Protein AF-A0A7Y0L8G5-F1 (afdb_monomer_lite)

Organism: NCBI:txid2729629

Structure (mmCIF, N/CA/C/O backbone):
data_AF-A0A7Y0L8G5-F1
#
_entry.id   AF-A0A7Y0L8G5-F1
#
loop_
_atom_site.group_PDB
_atom_site.id
_atom_site.type_symbol
_atom_site.label_atom_id
_atom_site.label_alt_id
_atom_site.label_comp_id
_atom_site.label_asym_id
_atom_site.label_entity_id
_atom_site.label_seq_id
_atom_site.pdbx_PDB_ins_code
_atom_site.Cartn_x
_atom_site.Cartn_y
_atom_site.Cartn_z
_atom_site.occupancy
_atom_site.B_iso_or_equiv
_atom_site.auth_seq_id
_atom_site.auth_comp_id
_atom_site.auth_asym_id
_atom_site.auth_atom_id
_atom_site.pdbx_PDB_model_num
ATOM 1 N N . MET A 1 1 ? 18.470 21.430 13.318 1.00 37.78 1 MET A N 1
ATOM 2 C CA . MET A 1 1 ? 17.196 20.797 13.707 1.00 37.78 1 MET A CA 1
ATOM 3 C C . MET A 1 1 ? 17.465 19.306 13.768 1.00 37.78 1 MET A C 1
ATOM 5 O O . MET A 1 1 ? 18.097 18.838 12.826 1.00 37.78 1 MET A O 1
ATOM 9 N N . PRO A 1 2 ? 17.149 18.591 14.861 1.00 44.00 2 PRO A N 1
ATOM 10 C CA . PRO A 1 2 ? 17.244 17.139 14.839 1.00 44.00 2 PRO A CA 1
ATOM 11 C C . PRO A 1 2 ? 16.113 16.637 13.938 1.00 44.00 2 PRO A C 1
ATOM 13 O O . PRO A 1 2 ? 14.952 16.949 14.184 1.00 44.00 2 PRO A O 1
ATOM 16 N N . TYR A 1 3 ? 16.457 15.962 12.847 1.00 37.81 3 TYR A N 1
ATOM 17 C CA . TYR A 1 3 ? 15.479 15.189 12.093 1.00 37.81 3 TYR A CA 1
ATOM 18 C C . TYR A 1 3 ? 15.276 13.890 12.870 1.00 37.81 3 TYR A C 1
ATOM 20 O O . TYR A 1 3 ? 16.255 13.227 13.209 1.00 37.81 3 TYR A O 1
ATOM 28 N N . GLU A 1 4 ? 14.035 13.582 13.223 1.00 38.06 4 GLU A N 1
ATOM 29 C CA . GLU A 1 4 ? 13.677 12.289 13.797 1.00 38.06 4 GLU A CA 1
ATOM 30 C C . GLU A 1 4 ? 13.181 11.417 12.640 1.00 38.06 4 GLU A C 1
ATOM 32 O O . GLU A 1 4 ? 12.221 11.764 11.949 1.00 38.06 4 GLU A O 1
ATOM 37 N N . GLU A 1 5 ? 13.914 10.345 12.348 1.00 42.78 5 GLU A N 1
ATOM 38 C CA . GLU A 1 5 ? 13.569 9.396 11.292 1.00 42.78 5 GLU A CA 1
ATOM 39 C C . GLU A 1 5 ? 12.527 8.421 11.845 1.00 42.78 5 GLU A C 1
ATOM 41 O O . GLU A 1 5 ? 12.840 7.526 12.630 1.00 42.78 5 GLU A O 1
ATOM 46 N N . PHE A 1 6 ? 11.266 8.608 11.459 1.00 49.44 6 PHE A N 1
ATOM 47 C CA . PHE A 1 6 ? 10.209 7.650 11.757 1.00 49.44 6 PHE A CA 1
ATOM 48 C C . PHE A 1 6 ? 10.131 6.628 10.629 1.00 49.44 6 PHE A C 1
ATOM 50 O O . PHE A 1 6 ? 9.867 6.978 9.477 1.00 49.44 6 PHE A O 1
ATOM 57 N N . TRP A 1 7 ? 10.328 5.352 10.961 1.00 57.94 7 TRP A N 1
ATOM 58 C CA . TRP A 1 7 ? 10.023 4.277 10.028 1.00 57.94 7 TRP A CA 1
ATOM 59 C C . TRP A 1 7 ? 8.515 4.270 9.754 1.00 57.94 7 TRP A C 1
ATOM 61 O O . TRP A 1 7 ? 7.706 4.198 10.682 1.00 57.94 7 TRP A O 1
ATOM 71 N N . THR A 1 8 ? 8.139 4.360 8.479 1.00 56.12 8 THR A N 1
ATOM 72 C CA . THR A 1 8 ? 6.750 4.227 8.036 1.00 56.12 8 THR A CA 1
ATOM 73 C C . THR A 1 8 ? 6.619 2.957 7.200 1.00 56.12 8 THR A C 1
ATOM 75 O O . THR A 1 8 ? 7.473 2.700 6.351 1.00 56.12 8 THR A O 1
ATOM 78 N N . PRO A 1 9 ? 5.581 2.137 7.438 1.00 62.72 9 PRO A N 1
ATOM 79 C CA . PRO A 1 9 ? 5.367 0.935 6.653 1.00 62.72 9 PRO A CA 1
ATOM 80 C C . PRO A 1 9 ? 5.105 1.297 5.185 1.00 62.72 9 PRO A C 1
ATOM 82 O O . PRO A 1 9 ? 4.410 2.283 4.909 1.00 62.72 9 PRO A O 1
ATOM 85 N N . PRO A 1 10 ? 5.619 0.499 4.237 1.00 69.69 10 PRO A N 1
ATOM 86 C CA . PRO A 1 10 ? 5.473 0.784 2.824 1.00 69.69 10 PRO A CA 1
ATOM 87 C C . PRO A 1 10 ? 3.999 0.679 2.381 1.00 69.69 10 PRO A C 1
ATOM 89 O O . PRO A 1 10 ? 3.240 -0.139 2.917 1.00 69.69 10 PRO A O 1
ATOM 92 N N . PRO A 1 11 ? 3.554 1.482 1.395 1.00 73.19 11 PRO A N 1
ATOM 93 C CA . PRO A 1 11 ? 2.192 1.400 0.874 1.00 73.19 11 PRO A CA 1
ATOM 94 C C . PRO A 1 11 ? 1.898 0.031 0.251 1.00 73.19 11 PRO A C 1
ATOM 96 O O . PRO A 1 11 ? 2.719 -0.513 -0.481 1.00 73.19 11 PRO A O 1
ATOM 99 N N . VAL A 1 12 ? 0.703 -0.519 0.480 1.00 80.06 12 VAL A N 1
ATOM 100 C CA . VAL A 1 12 ? 0.275 -1.775 -0.161 1.00 80.06 12 VAL A CA 1
ATOM 101 C C . VAL A 1 12 ? -0.027 -1.530 -1.642 1.00 80.06 12 VAL A C 1
ATOM 103 O O . VAL A 1 12 ? -0.905 -0.736 -1.970 1.00 80.06 12 VAL A O 1
ATOM 106 N N . ALA A 1 13 ? 0.663 -2.253 -2.524 1.00 83.12 13 ALA A N 1
ATOM 107 C CA . ALA A 1 13 ? 0.441 -2.250 -3.969 1.00 83.12 13 ALA A CA 1
ATOM 108 C C . ALA A 1 13 ? -0.664 -3.233 -4.385 1.00 83.12 13 ALA A C 1
ATOM 110 O O . ALA A 1 13 ? -1.547 -2.924 -5.187 1.00 83.12 13 ALA A O 1
ATOM 111 N N . LEU A 1 14 ? -0.617 -4.452 -3.841 1.00 85.06 14 LEU A N 1
ATOM 112 C CA . LEU A 1 14 ? -1.529 -5.535 -4.196 1.00 85.06 14 LEU A CA 1
ATOM 113 C C . LEU A 1 14 ? -1.677 -6.512 -3.032 1.00 85.06 14 LEU A C 1
ATOM 115 O O . LEU A 1 14 ? -0.731 -6.785 -2.304 1.00 85.06 14 LEU A O 1
ATOM 119 N N . VAL A 1 15 ? -2.855 -7.118 -2.917 1.00 80.81 15 VAL A N 1
ATOM 120 C CA . VAL A 1 15 ? -3.046 -8.345 -2.140 1.00 80.81 15 VAL A CA 1
ATOM 121 C C . VAL A 1 15 ? -3.670 -9.390 -3.046 1.00 80.81 15 VAL A C 1
ATOM 123 O O . VAL A 1 15 ? -4.698 -9.132 -3.678 1.00 80.81 15 VAL A O 1
ATOM 126 N N . HIS A 1 16 ? -3.066 -10.572 -3.106 1.00 82.56 16 HIS A N 1
ATOM 127 C CA . HIS A 1 16 ? -3.546 -11.671 -3.932 1.00 82.56 16 HIS A CA 1
ATOM 128 C C . HIS A 1 16 ? -3.226 -13.014 -3.270 1.00 82.56 16 HIS A C 1
ATOM 130 O O . HIS A 1 16 ? -2.107 -13.234 -2.828 1.00 82.56 16 HIS A O 1
ATOM 136 N N . HIS A 1 17 ? -4.229 -13.886 -3.122 1.00 81.81 17 HIS A N 1
ATOM 137 C CA . HIS A 1 17 ? -4.101 -15.183 -2.431 1.00 81.81 17 HIS A CA 1
ATOM 138 C C . HIS A 1 17 ? -3.413 -15.131 -1.048 1.00 81.81 17 HIS A C 1
ATOM 140 O O . HIS A 1 17 ? -2.765 -16.081 -0.625 1.00 81.81 17 HIS A O 1
ATOM 146 N N . GLY A 1 18 ? -3.583 -14.023 -0.317 1.00 73.56 18 GLY A N 1
ATOM 147 C CA . GLY A 1 18 ? -2.977 -13.826 1.006 1.00 73.56 18 GLY A CA 1
ATOM 148 C C . GLY A 1 18 ? -1.521 -13.347 0.978 1.00 73.56 18 GLY A C 1
ATOM 149 O O . GLY A 1 18 ? -0.971 -13.069 2.038 1.00 73.56 18 GLY A O 1
ATOM 150 N N . VAL A 1 19 ? -0.922 -13.201 -0.205 1.00 83.00 19 VAL A N 1
ATOM 151 C CA . VAL A 1 19 ? 0.364 -12.529 -0.407 1.00 83.00 19 VAL A CA 1
ATOM 152 C C . VAL A 1 19 ? 0.107 -11.032 -0.538 1.00 83.00 19 VAL A C 1
ATOM 154 O O . VAL A 1 19 ? -0.761 -10.619 -1.313 1.00 83.00 19 VAL A O 1
ATOM 157 N N . ILE A 1 20 ? 0.831 -10.228 0.241 1.00 84.50 20 ILE A N 1
ATOM 158 C CA . ILE A 1 20 ? 0.788 -8.767 0.168 1.00 84.50 20 ILE A CA 1
ATOM 159 C C . ILE A 1 20 ? 2.054 -8.291 -0.529 1.00 84.50 20 ILE A C 1
ATOM 161 O O . ILE A 1 20 ? 3.152 -8.692 -0.163 1.00 84.50 20 ILE A O 1
ATOM 165 N N . VAL A 1 21 ? 1.869 -7.447 -1.536 1.00 86.12 21 VAL A N 1
ATOM 166 C CA . VAL A 1 21 ? 2.934 -6.750 -2.246 1.00 86.12 21 VAL A CA 1
ATOM 167 C C . VAL A 1 21 ? 2.896 -5.293 -1.821 1.00 86.12 21 VAL A C 1
ATOM 169 O O . VAL A 1 21 ? 1.830 -4.671 -1.825 1.00 86.12 21 VAL A O 1
ATOM 172 N N . TYR A 1 22 ? 4.056 -4.745 -1.498 1.00 85.88 22 TYR A N 1
ATOM 173 C CA . TYR A 1 22 ? 4.248 -3.364 -1.091 1.00 85.88 22 TYR A CA 1
ATOM 174 C C . TYR A 1 22 ? 5.016 -2.581 -2.151 1.00 85.88 22 TYR A C 1
ATOM 176 O O . TYR A 1 22 ? 5.869 -3.142 -2.838 1.00 85.88 22 TYR A O 1
ATOM 184 N N . HIS A 1 23 ? 4.726 -1.287 -2.258 1.00 83.94 23 HIS A N 1
ATOM 185 C CA . HIS A 1 23 ? 5.559 -0.333 -2.976 1.00 83.94 23 HIS A CA 1
ATOM 186 C C . HIS A 1 23 ? 6.757 0.045 -2.115 1.00 83.94 23 HIS A C 1
ATOM 188 O O . HIS A 1 23 ? 6.594 0.475 -0.977 1.00 83.94 23 HIS A O 1
ATOM 194 N N . THR A 1 24 ? 7.946 -0.039 -2.689 1.00 80.94 24 THR A N 1
ATOM 195 C CA . THR A 1 24 ? 9.163 0.520 -2.106 1.00 80.94 24 THR A CA 1
ATOM 196 C C . THR A 1 24 ? 9.740 1.555 -3.070 1.00 80.94 24 THR A C 1
ATOM 198 O O . THR A 1 24 ? 9.602 1.446 -4.294 1.00 80.94 24 THR A O 1
ATOM 201 N N . TYR A 1 25 ? 10.321 2.605 -2.503 1.00 67.44 25 TYR A N 1
ATOM 202 C CA . TYR A 1 25 ? 10.916 3.714 -3.236 1.00 67.44 25 TYR A CA 1
ATOM 203 C C . TYR A 1 25 ? 12.417 3.684 -2.996 1.00 67.44 25 TYR A C 1
ATOM 205 O O . TYR A 1 25 ? 12.834 3.454 -1.867 1.00 67.44 25 TYR A O 1
ATOM 213 N N . ARG A 1 26 ? 13.209 3.960 -4.038 1.00 63.75 26 ARG A N 1
ATOM 214 C CA . ARG A 1 26 ? 14.599 4.391 -3.861 1.00 63.75 26 ARG A CA 1
ATOM 215 C C . ARG A 1 26 ? 14.637 5.919 -3.815 1.00 63.75 26 ARG A C 1
ATOM 217 O O . ARG A 1 26 ? 14.340 6.580 -4.810 1.00 63.75 26 ARG A O 1
ATOM 224 N N . HIS A 1 27 ? 14.993 6.471 -2.663 1.00 54.94 27 HIS A N 1
ATOM 225 C CA . HIS A 1 27 ? 15.052 7.883 -2.296 1.00 54.94 27 HIS A CA 1
ATOM 226 C C . HIS A 1 27 ? 15.982 8.708 -3.199 1.00 54.94 27 HIS A C 1
ATOM 228 O O . HIS A 1 27 ? 15.866 9.934 -3.246 1.00 54.94 27 HIS A O 1
ATOM 234 N N . ASP A 1 28 ? 16.844 8.058 -3.978 1.00 54.03 28 ASP A N 1
ATOM 235 C CA . ASP A 1 28 ? 17.896 8.723 -4.746 1.00 54.03 28 ASP A CA 1
ATOM 236 C C . ASP A 1 28 ? 17.442 9.324 -6.090 1.00 54.03 28 ASP A C 1
ATOM 238 O O . ASP A 1 28 ? 18.227 10.013 -6.745 1.00 54.03 28 ASP A O 1
ATOM 242 N N . ILE A 1 29 ? 16.195 9.105 -6.539 1.00 51.31 29 ILE A N 1
ATOM 243 C CA . ILE A 1 29 ? 15.737 9.566 -7.866 1.00 51.31 29 ILE A CA 1
ATOM 244 C C . ILE A 1 29 ? 14.402 10.314 -7.766 1.00 51.31 29 ILE A C 1
ATOM 246 O O . ILE A 1 29 ? 13.337 9.834 -8.153 1.00 51.31 29 ILE A O 1
ATOM 250 N N . ALA A 1 30 ? 14.476 11.554 -7.277 1.00 47.41 30 ALA A N 1
ATOM 251 C CA . ALA A 1 30 ? 13.338 12.468 -7.151 1.00 47.41 30 ALA A CA 1
ATOM 252 C C . ALA A 1 30 ? 12.721 12.915 -8.497 1.00 47.41 30 ALA A C 1
ATOM 254 O O . ALA A 1 30 ? 11.642 13.505 -8.512 1.00 47.41 30 ALA A O 1
ATOM 255 N N . THR A 1 31 ? 13.394 12.684 -9.630 1.00 51.03 31 THR A N 1
ATOM 256 C CA . THR A 1 31 ? 12.981 13.229 -10.938 1.00 51.03 31 THR A CA 1
ATOM 257 C C . THR A 1 31 ? 12.282 12.242 -11.863 1.00 51.03 31 THR A C 1
ATOM 259 O O . THR A 1 31 ? 11.803 12.671 -12.909 1.00 51.03 31 THR A O 1
ATOM 262 N N . ASP A 1 32 ? 12.197 10.956 -11.515 1.00 53.81 32 ASP A N 1
ATOM 263 C CA . ASP A 1 32 ? 11.602 9.961 -12.410 1.00 53.81 32 ASP A CA 1
ATOM 264 C C . ASP A 1 32 ? 10.737 8.953 -11.665 1.00 53.81 32 ASP A C 1
ATOM 266 O O . ASP A 1 32 ? 11.092 7.798 -11.480 1.00 53.81 32 ASP A O 1
ATOM 270 N N . ILE A 1 33 ? 9.572 9.432 -11.237 1.00 51.66 33 ILE A N 1
ATOM 271 C CA . ILE A 1 33 ? 8.581 8.663 -10.489 1.00 51.66 33 ILE A CA 1
ATOM 272 C C . ILE A 1 33 ? 8.343 7.283 -11.132 1.00 51.66 33 ILE A C 1
ATOM 274 O O . ILE A 1 33 ? 8.395 6.287 -10.427 1.00 51.66 33 ILE A O 1
ATOM 278 N N . ILE A 1 34 ? 8.204 7.200 -12.463 1.00 53.50 34 ILE A N 1
ATOM 279 C CA . ILE A 1 34 ? 7.945 5.939 -13.185 1.00 53.50 34 ILE A CA 1
ATOM 280 C C . ILE A 1 34 ? 9.144 4.984 -13.134 1.00 53.50 34 ILE A C 1
ATOM 282 O O . ILE A 1 34 ? 8.952 3.769 -13.081 1.00 53.50 34 ILE A O 1
ATOM 286 N N . ASN A 1 35 ? 10.374 5.505 -13.127 1.00 58.41 35 ASN A N 1
ATOM 287 C CA . ASN A 1 35 ? 11.574 4.679 -13.035 1.00 58.41 35 ASN A CA 1
ATOM 288 C C . ASN A 1 35 ? 11.997 4.334 -11.598 1.00 58.41 35 ASN A C 1
ATOM 290 O O . ASN A 1 35 ? 12.928 3.538 -11.441 1.00 58.41 35 ASN A O 1
ATOM 294 N N . SER A 1 36 ? 11.305 4.876 -10.589 1.00 65.69 36 SER A N 1
ATOM 295 C CA . SER A 1 36 ? 11.667 4.776 -9.169 1.00 65.69 36 SER A CA 1
ATOM 296 C C . SER A 1 36 ? 10.859 3.750 -8.359 1.00 65.69 36 SER A C 1
ATOM 298 O O . SER A 1 36 ? 10.995 3.717 -7.134 1.00 65.69 36 SER A O 1
ATOM 300 N N . TYR A 1 37 ? 10.007 2.938 -8.995 1.00 72.62 37 TYR A N 1
ATOM 301 C CA . TYR A 1 37 ? 9.153 1.977 -8.292 1.00 72.62 37 TYR A CA 1
ATOM 302 C C . TYR A 1 37 ? 9.755 0.573 -8.258 1.00 72.62 37 TYR A C 1
ATOM 304 O O . TYR A 1 37 ? 9.957 -0.048 -9.300 1.00 72.62 37 TYR A O 1
ATOM 312 N N . TRP A 1 38 ? 9.941 0.050 -7.049 1.00 88.06 38 TRP A N 1
ATOM 313 C CA . TRP A 1 38 ? 10.193 -1.366 -6.798 1.00 88.06 38 TRP A CA 1
ATOM 314 C C . TRP A 1 38 ? 9.063 -1.946 -5.955 1.00 88.06 38 TRP A C 1
ATOM 316 O O . TRP A 1 38 ? 8.251 -1.231 -5.356 1.00 88.06 38 TRP A O 1
ATOM 326 N N . TYR A 1 39 ? 9.020 -3.268 -5.915 1.00 89.75 39 TYR A N 1
ATOM 327 C CA . TYR A 1 39 ? 8.047 -4.020 -5.149 1.00 89.75 39 TYR A CA 1
ATOM 328 C C . TYR A 1 39 ? 8.746 -4.930 -4.158 1.00 89.75 39 TYR A C 1
ATOM 330 O O . TYR A 1 39 ? 9.873 -5.364 -4.374 1.00 89.75 39 TYR A O 1
ATOM 338 N N . THR A 1 40 ? 8.072 -5.234 -3.061 1.00 90.00 40 THR A N 1
ATOM 339 C CA . THR A 1 40 ? 8.569 -6.190 -2.073 1.00 90.00 40 THR A CA 1
ATOM 340 C C . THR A 1 40 ? 7.412 -6.957 -1.452 1.00 90.00 40 THR A C 1
ATOM 342 O O . THR A 1 40 ? 6.279 -6.474 -1.420 1.00 90.00 40 THR A O 1
ATOM 345 N N . LEU A 1 41 ? 7.690 -8.171 -0.981 1.00 89.06 41 LEU A N 1
ATOM 346 C CA . LEU A 1 41 ? 6.750 -8.971 -0.191 1.00 89.06 41 LEU A CA 1
ATOM 347 C C . LEU A 1 41 ? 6.955 -8.784 1.319 1.00 89.06 41 LEU A C 1
ATOM 349 O O . LEU A 1 41 ? 6.191 -9.331 2.112 1.00 89.06 41 LEU A O 1
ATOM 353 N N . ASP A 1 42 ? 7.983 -8.032 1.715 1.00 86.19 42 ASP A N 1
ATOM 354 C CA . ASP A 1 42 ? 8.333 -7.794 3.108 1.00 86.19 42 ASP A CA 1
ATOM 355 C C . ASP A 1 42 ? 7.770 -6.444 3.593 1.00 86.19 42 ASP A C 1
ATOM 357 O O . ASP A 1 42 ? 8.164 -5.394 3.073 1.00 86.19 42 ASP A O 1
ATOM 361 N N . PRO A 1 43 ? 6.876 -6.432 4.603 1.00 80.06 43 PRO A N 1
ATOM 362 C CA . PRO A 1 43 ? 6.350 -5.201 5.184 1.00 80.06 43 PRO A CA 1
ATOM 363 C C . PRO A 1 43 ? 7.418 -4.344 5.872 1.00 80.06 43 PRO A C 1
ATOM 365 O O . PRO A 1 43 ? 7.133 -3.187 6.168 1.00 80.06 43 PRO A O 1
ATOM 368 N N . HIS A 1 44 ? 8.603 -4.890 6.150 1.00 78.06 44 HIS A N 1
ATOM 369 C CA . HIS A 1 44 ? 9.709 -4.218 6.831 1.00 78.06 44 HIS A CA 1
ATOM 370 C C . HIS A 1 44 ? 10.893 -3.893 5.919 1.00 78.06 44 HIS A C 1
ATOM 372 O O . HIS A 1 44 ? 11.894 -3.363 6.406 1.00 78.06 44 HIS A O 1
ATOM 378 N N . SER A 1 45 ? 10.774 -4.149 4.610 1.00 74.94 45 SER A N 1
ATOM 379 C CA . SER A 1 45 ? 11.853 -3.886 3.659 1.00 74.94 45 SER A CA 1
ATOM 380 C C . SER A 1 45 ? 12.294 -2.424 3.727 1.00 74.94 45 SER A C 1
ATOM 382 O O . SER A 1 45 ? 11.490 -1.499 3.584 1.00 74.94 45 SER A O 1
ATOM 384 N N . THR A 1 46 ? 13.595 -2.228 3.918 1.00 67.00 46 THR A N 1
ATOM 385 C CA . THR A 1 46 ? 14.283 -0.956 3.690 1.00 67.00 46 THR A CA 1
ATOM 386 C C . THR A 1 46 ? 15.141 -1.067 2.425 1.00 67.00 46 THR A C 1
ATOM 388 O O . THR A 1 46 ? 15.403 -2.172 1.948 1.00 67.00 46 THR A O 1
ATOM 391 N N . GLU A 1 47 ? 15.561 0.066 1.854 1.00 61.81 47 GLU A N 1
ATOM 392 C CA . GLU A 1 47 ? 16.214 0.189 0.530 1.00 61.81 47 GLU A CA 1
ATOM 393 C C . GLU A 1 47 ? 17.380 -0.777 0.244 1.00 61.81 47 GLU A C 1
ATOM 395 O O . GLU A 1 47 ? 17.638 -1.097 -0.919 1.00 61.81 47 GLU A O 1
ATOM 400 N N . ASP A 1 48 ? 18.039 -1.290 1.283 1.00 60.41 48 ASP A N 1
ATOM 401 C CA . ASP A 1 48 ? 19.281 -2.061 1.181 1.00 60.41 48 ASP A CA 1
ATOM 402 C C . ASP A 1 48 ? 19.130 -3.576 1.411 1.00 60.41 48 ASP A C 1
ATOM 404 O O . ASP A 1 48 ? 20.127 -4.300 1.400 1.00 60.41 48 ASP A O 1
ATOM 408 N N . GLN A 1 49 ? 17.916 -4.101 1.622 1.00 63.09 49 GLN A N 1
ATOM 409 C CA . GLN A 1 49 ? 17.749 -5.486 2.103 1.00 63.09 49 GLN A CA 1
ATOM 410 C C . GLN A 1 49 ? 17.611 -6.569 1.019 1.00 63.09 49 GLN A C 1
ATOM 412 O O . GLN A 1 49 ? 17.415 -7.738 1.343 1.00 63.09 49 GLN A O 1
ATOM 417 N N . GLY A 1 50 ? 17.748 -6.229 -0.267 1.00 69.00 50 GLY A N 1
ATOM 418 C CA . GLY A 1 50 ? 17.834 -7.213 -1.361 1.00 69.00 50 GLY A CA 1
ATOM 419 C C . GLY A 1 50 ? 16.565 -8.038 -1.632 1.00 69.00 50 GLY A C 1
ATOM 420 O O . GLY A 1 50 ? 16.562 -8.867 -2.532 1.00 69.00 50 GLY A O 1
ATOM 421 N N . ASN A 1 51 ? 15.477 -7.794 -0.902 1.00 80.38 51 ASN A N 1
ATOM 422 C CA . ASN A 1 51 ? 14.170 -8.442 -1.050 1.00 80.38 51 ASN A CA 1
ATOM 423 C C . ASN A 1 51 ? 13.180 -7.591 -1.866 1.00 80.38 51 ASN A C 1
ATOM 425 O O . ASN A 1 51 ? 11.960 -7.665 -1.686 1.00 80.38 51 ASN A O 1
ATOM 429 N N . GLN A 1 52 ? 13.725 -6.742 -2.733 1.00 88.56 52 GLN A N 1
ATOM 430 C CA . GLN A 1 52 ? 12.987 -5.853 -3.613 1.00 88.56 52 GLN A CA 1
ATOM 431 C C . GLN A 1 52 ? 13.170 -6.329 -5.049 1.00 88.56 52 GLN A C 1
ATOM 433 O O . GLN A 1 52 ? 14.286 -6.649 -5.454 1.00 88.56 52 GLN A O 1
ATOM 438 N N . PHE A 1 53 ? 12.092 -6.346 -5.819 1.00 90.19 53 PHE A N 1
ATOM 439 C CA . PHE A 1 53 ? 12.105 -6.732 -7.222 1.00 90.19 53 PHE A CA 1
ATOM 440 C C . PHE A 1 53 ? 11.543 -5.620 -8.094 1.00 90.19 53 PHE A C 1
ATOM 442 O O . PHE A 1 53 ? 10.655 -4.860 -7.695 1.00 90.19 53 PHE A O 1
ATOM 449 N N . ASP A 1 54 ? 12.080 -5.528 -9.302 1.00 90.69 54 ASP A N 1
ATOM 450 C CA . ASP A 1 54 ? 11.601 -4.609 -10.316 1.00 90.69 54 ASP A CA 1
ATOM 451 C C . ASP A 1 54 ? 10.587 -5.326 -11.204 1.00 90.69 54 ASP A C 1
ATOM 453 O O . ASP A 1 54 ? 10.902 -6.333 -11.832 1.00 90.69 54 ASP A O 1
ATOM 457 N N . ILE A 1 55 ? 9.363 -4.806 -11.297 1.00 89.94 55 ILE A N 1
ATOM 458 C CA . ILE A 1 55 ? 8.335 -5.427 -12.141 1.00 89.94 55 ILE A CA 1
ATOM 459 C C . ILE A 1 55 ? 8.731 -5.455 -13.627 1.00 89.94 55 ILE A C 1
ATOM 461 O O . ILE A 1 55 ? 8.206 -6.261 -14.392 1.00 89.94 55 ILE A O 1
ATOM 465 N N . ARG A 1 56 ? 9.658 -4.579 -14.035 1.00 89.62 56 ARG A N 1
ATOM 466 C CA . ARG A 1 56 ? 10.177 -4.463 -15.403 1.00 89.62 56 ARG A CA 1
ATOM 467 C C . ARG A 1 56 ? 11.095 -5.611 -15.802 1.00 89.62 56 ARG A C 1
ATOM 469 O O . ARG A 1 56 ? 11.271 -5.824 -16.998 1.00 89.62 56 ARG A O 1
ATOM 476 N N . ASP A 1 57 ? 11.616 -6.359 -14.834 1.00 91.38 57 ASP A N 1
ATOM 477 C CA . ASP A 1 57 ? 12.458 -7.529 -15.089 1.00 91.38 57 ASP A CA 1
ATOM 478 C C . ASP A 1 57 ? 11.637 -8.772 -15.471 1.00 91.38 57 ASP A C 1
ATOM 480 O O . ASP A 1 57 ? 12.200 -9.790 -15.877 1.00 91.38 57 ASP A O 1
ATOM 484 N N . PHE A 1 58 ? 10.304 -8.693 -15.382 1.00 90.81 58 PHE A N 1
ATOM 485 C CA . PHE A 1 58 ? 9.406 -9.809 -15.654 1.00 90.81 58 PHE A CA 1
ATOM 486 C C . PHE A 1 58 ? 8.619 -9.590 -16.946 1.00 90.81 58 PHE A C 1
ATOM 488 O O . PHE A 1 58 ? 7.798 -8.676 -17.058 1.00 90.81 58 PHE A O 1
ATOM 495 N N . ASP A 1 59 ? 8.843 -10.476 -17.915 1.00 90.94 59 ASP A N 1
ATOM 496 C CA . ASP A 1 59 ? 8.063 -10.538 -19.149 1.00 90.94 59 ASP A CA 1
ATOM 497 C C . ASP A 1 59 ? 6.858 -11.466 -18.945 1.00 90.94 59 ASP A C 1
ATOM 499 O O . ASP A 1 59 ? 7.010 -12.666 -18.708 1.00 90.94 59 ASP A O 1
ATOM 503 N N . VAL A 1 60 ? 5.653 -10.897 -18.988 1.00 92.06 60 VAL A N 1
ATOM 504 C CA . VAL A 1 60 ? 4.396 -11.636 -18.833 1.00 92.06 60 VAL A CA 1
ATOM 505 C C . VAL A 1 60 ? 3.557 -11.445 -20.086 1.00 92.06 60 VAL A C 1
ATOM 507 O O . VAL A 1 60 ? 3.169 -10.324 -20.424 1.00 92.06 60 VAL A O 1
ATOM 510 N N . ASP A 1 61 ? 3.230 -12.560 -20.741 1.00 93.06 61 ASP A N 1
ATOM 511 C CA . ASP A 1 61 ? 2.519 -12.583 -22.018 1.00 93.06 61 ASP A CA 1
ATOM 512 C C . ASP A 1 61 ? 1.278 -11.676 -22.032 1.00 93.06 61 ASP A C 1
ATOM 514 O O . ASP A 1 61 ? 0.321 -11.847 -21.270 1.00 93.06 61 ASP A O 1
ATOM 518 N N . GLY A 1 62 ? 1.278 -10.724 -22.967 1.00 92.44 62 GLY A N 1
ATOM 519 C CA . GLY A 1 62 ? 0.149 -9.825 -23.212 1.00 92.44 62 GLY A CA 1
ATOM 520 C C . GLY A 1 62 ? 0.033 -8.639 -22.251 1.00 92.44 62 GLY A C 1
ATOM 521 O O . GLY A 1 62 ? -0.951 -7.904 -22.347 1.00 92.44 62 GLY A O 1
ATOM 522 N N . LEU A 1 63 ? 1.011 -8.423 -21.368 1.00 94.38 63 LEU A N 1
ATOM 523 C CA . LEU A 1 63 ? 1.068 -7.288 -20.444 1.00 94.38 63 LEU A CA 1
ATOM 524 C C . LEU A 1 63 ? 2.325 -6.451 -20.701 1.00 94.38 63 LEU A C 1
ATOM 526 O O . LEU A 1 63 ? 3.349 -6.971 -21.129 1.00 94.38 63 LEU A O 1
ATOM 530 N N . ASN A 1 64 ? 2.253 -5.139 -20.466 1.00 92.31 64 ASN A N 1
ATOM 531 C CA . ASN A 1 64 ? 3.408 -4.258 -20.612 1.00 92.31 64 ASN A CA 1
ATOM 532 C C . ASN A 1 64 ? 3.868 -3.757 -19.233 1.00 92.31 64 ASN A C 1
ATOM 534 O O . ASN A 1 64 ? 3.187 -2.910 -18.651 1.00 92.31 64 ASN A O 1
ATOM 538 N N . PRO A 1 65 ? 5.039 -4.181 -18.722 1.00 89.69 65 PRO A N 1
ATOM 539 C CA . PRO A 1 65 ? 5.514 -3.754 -17.406 1.00 89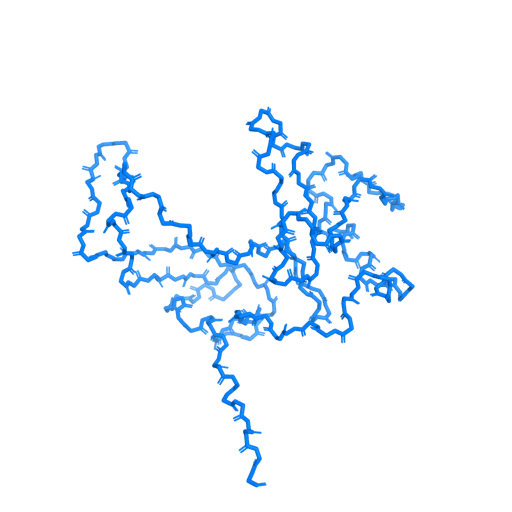.69 65 PRO A CA 1
ATOM 540 C C . PRO A 1 65 ? 5.873 -2.262 -17.330 1.00 89.69 65 PRO A C 1
ATOM 542 O O . PRO A 1 65 ? 5.999 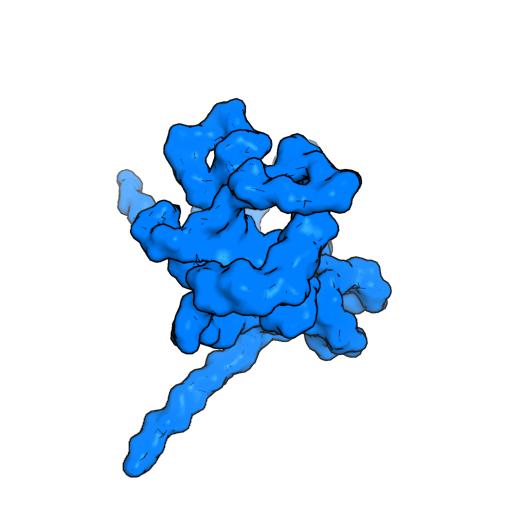-1.715 -16.239 1.00 89.69 65 PRO A O 1
ATOM 545 N N . LEU A 1 66 ? 5.984 -1.560 -18.463 1.00 88.50 66 LEU A N 1
ATOM 546 C CA . LEU A 1 66 ? 6.157 -0.102 -18.496 1.00 88.50 66 LEU A CA 1
ATOM 547 C C . LEU A 1 66 ? 4.832 0.660 -18.321 1.00 88.50 66 LEU A C 1
ATOM 549 O O . LEU A 1 66 ? 4.836 1.885 -18.213 1.00 88.50 66 LEU A O 1
ATOM 553 N N . ARG A 1 67 ? 3.685 -0.033 -18.323 1.00 87.56 67 ARG A N 1
ATOM 554 C CA . ARG A 1 67 ? 2.361 0.556 -18.096 1.00 87.56 67 ARG A CA 1
ATOM 555 C C . ARG A 1 67 ? 1.892 0.230 -16.685 1.00 87.56 67 ARG A C 1
ATOM 557 O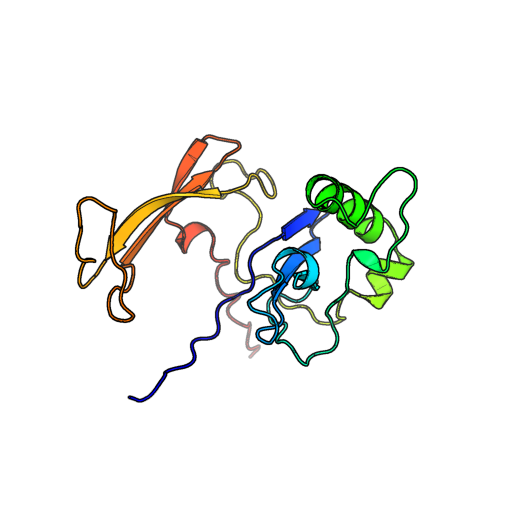 O . ARG A 1 67 ? 1.514 -0.900 -16.406 1.00 87.56 67 ARG A O 1
ATOM 564 N N . GLU A 1 68 ? 1.806 1.246 -15.832 1.00 83.56 68 GLU A N 1
ATOM 565 C CA . GLU A 1 68 ? 1.352 1.112 -14.436 1.00 83.56 68 GLU A CA 1
ATOM 566 C C . GLU A 1 68 ? -0.005 0.394 -14.306 1.00 83.56 68 GLU A C 1
ATOM 568 O O . GLU A 1 68 ? -0.201 -0.449 -13.436 1.00 83.56 68 GLU A O 1
ATOM 573 N N . ALA A 1 69 ? -0.927 0.648 -15.241 1.00 86.00 69 ALA A N 1
ATOM 574 C CA . ALA A 1 69 ? -2.232 -0.013 -15.275 1.00 86.00 69 ALA A CA 1
ATOM 575 C C . ALA A 1 69 ? -2.155 -1.552 -15.401 1.00 86.00 69 ALA A C 1
ATOM 577 O O . ALA A 1 69 ? -3.090 -2.238 -14.984 1.00 86.00 69 ALA A O 1
ATOM 578 N N . ASP A 1 70 ? -1.061 -2.089 -15.950 1.00 90.12 70 ASP A N 1
ATOM 579 C CA . ASP A 1 70 ? -0.852 -3.527 -16.134 1.00 90.12 70 ASP A CA 1
ATOM 580 C C . ASP A 1 70 ? -0.161 -4.168 -14.911 1.00 90.12 70 ASP A C 1
ATOM 582 O O . ASP A 1 70 ? -0.228 -5.388 -14.738 1.00 90.12 70 ASP A O 1
ATOM 586 N N . HIS A 1 71 ? 0.443 -3.372 -14.013 1.00 90.38 71 HIS A N 1
ATOM 587 C CA . HIS A 1 71 ? 1.209 -3.868 -12.858 1.00 90.38 71 HIS A CA 1
ATOM 588 C C . HIS A 1 71 ? 0.407 -4.814 -11.957 1.00 90.38 71 HIS A C 1
ATOM 590 O O . HIS A 1 71 ? 0.910 -5.897 -11.654 1.00 90.38 71 HIS A O 1
ATOM 596 N N . PRO A 1 72 ? -0.858 -4.523 -11.582 1.00 89.75 72 PRO A N 1
ATOM 597 C CA . PRO A 1 72 ? -1.629 -5.452 -10.762 1.00 89.75 72 PRO A CA 1
ATOM 598 C C . PRO A 1 72 ? -1.862 -6.805 -11.440 1.00 89.75 72 PRO A C 1
ATOM 600 O O . PRO A 1 72 ? -2.003 -7.809 -10.752 1.00 89.75 72 PRO A O 1
ATOM 603 N N . ALA A 1 73 ? -1.946 -6.857 -12.773 1.00 89.62 73 ALA A N 1
ATOM 604 C CA . ALA A 1 73 ? -2.116 -8.114 -13.497 1.00 89.62 73 ALA A CA 1
ATOM 605 C C . ALA A 1 73 ? -0.804 -8.909 -13.555 1.00 89.62 73 ALA A C 1
ATOM 607 O O . ALA A 1 73 ? -0.832 -10.115 -13.319 1.00 89.62 73 ALA A O 1
ATOM 608 N N . ILE A 1 74 ? 0.325 -8.234 -13.784 1.00 93.88 74 ILE A N 1
ATOM 609 C CA . ILE A 1 74 ? 1.662 -8.844 -13.771 1.00 93.88 74 ILE A CA 1
ATOM 610 C C . ILE A 1 74 ? 1.957 -9.430 -12.387 1.00 93.88 74 ILE A C 1
ATOM 612 O O . ILE A 1 74 ? 2.241 -10.618 -12.275 1.00 93.88 74 ILE A O 1
ATOM 616 N N . LEU A 1 75 ? 1.781 -8.645 -11.320 1.00 92.62 75 LEU A N 1
ATOM 617 C CA . LEU A 1 75 ? 2.002 -9.096 -9.942 1.00 92.62 75 LEU A CA 1
ATOM 618 C C . LEU A 1 75 ? 1.138 -10.309 -9.571 1.00 92.62 75 LEU A C 1
ATOM 620 O O . LEU A 1 75 ? 1.611 -11.214 -8.892 1.00 92.62 75 LEU A O 1
ATOM 624 N N . ARG A 1 76 ? -0.121 -10.369 -10.032 1.00 92.25 76 ARG A N 1
ATOM 625 C CA . ARG A 1 76 ? -0.960 -11.563 -9.832 1.00 92.25 76 ARG 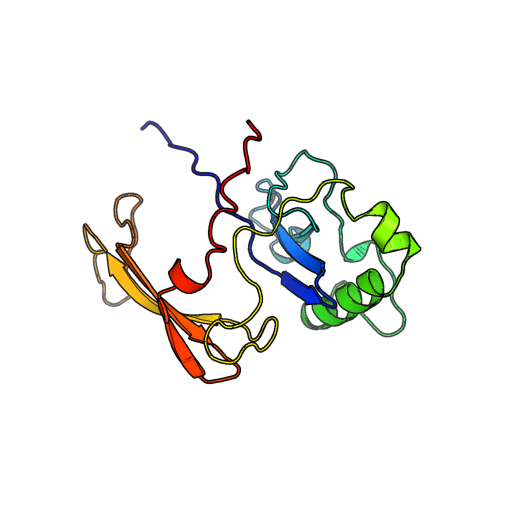A CA 1
ATOM 626 C C . ARG A 1 76 ? -0.349 -12.794 -10.495 1.00 92.25 76 ARG A C 1
ATOM 628 O O . ARG A 1 76 ? -0.316 -13.840 -9.864 1.00 92.25 76 ARG A O 1
ATOM 635 N N . ARG A 1 77 ? 0.164 -12.666 -11.725 1.00 94.06 77 ARG A N 1
ATOM 636 C CA . ARG A 1 77 ? 0.821 -13.777 -12.432 1.00 94.06 77 ARG A CA 1
ATOM 637 C C . ARG A 1 77 ? 2.096 -14.241 -11.749 1.00 94.06 77 ARG A C 1
ATOM 639 O O . ARG A 1 77 ? 2.291 -15.442 -11.641 1.00 94.06 77 ARG A O 1
ATOM 646 N N . LEU A 1 78 ? 2.897 -13.313 -11.235 1.00 94.19 78 LEU A N 1
ATOM 647 C CA . LEU A 1 78 ? 4.086 -13.646 -10.451 1.00 94.19 78 LEU A CA 1
ATOM 648 C C . LEU A 1 78 ? 3.724 -14.407 -9.168 1.00 94.19 78 LEU A C 1
ATOM 650 O O . LEU A 1 78 ? 4.339 -15.414 -8.854 1.00 94.19 78 LEU A O 1
ATOM 654 N N . ILE A 1 79 ? 2.668 -13.991 -8.462 1.00 92.44 79 ILE A N 1
ATOM 655 C CA . ILE A 1 79 ? 2.190 -14.685 -7.251 1.00 92.44 79 ILE A CA 1
ATOM 656 C C . ILE A 1 79 ? 1.623 -16.083 -7.563 1.00 92.44 79 ILE A C 1
ATOM 658 O O . ILE A 1 79 ? 1.669 -16.967 -6.708 1.00 92.44 79 ILE A O 1
ATOM 662 N N . GLU A 1 80 ? 1.067 -16.286 -8.760 1.00 92.81 80 GLU A N 1
ATOM 663 C CA . GLU A 1 80 ? 0.591 -17.593 -9.233 1.00 92.81 80 GLU A CA 1
ATOM 664 C C . GLU A 1 80 ? 1.742 -18.546 -9.623 1.00 92.81 80 GLU A C 1
ATOM 666 O O . GLU A 1 80 ? 1.513 -19.756 -9.697 1.00 92.81 80 GLU A O 1
ATOM 671 N N . ASP A 1 81 ? 2.957 -18.032 -9.850 1.00 94.19 81 ASP A N 1
ATOM 672 C CA . ASP A 1 81 ? 4.155 -18.822 -10.143 1.00 94.19 81 ASP A CA 1
ATOM 673 C C . ASP A 1 81 ? 4.819 -19.309 -8.833 1.00 94.19 81 ASP A C 1
ATOM 675 O O . ASP A 1 81 ? 5.314 -18.500 -8.039 1.00 94.19 81 ASP A O 1
ATOM 679 N N . PRO A 1 82 ? 4.836 -20.630 -8.564 1.00 92.44 82 PRO A N 1
ATOM 680 C CA . PRO A 1 82 ? 5.380 -21.168 -7.322 1.00 92.44 82 PRO A CA 1
ATOM 681 C C . PRO A 1 82 ? 6.901 -21.025 -7.209 1.00 92.44 82 PRO A C 1
ATOM 683 O O . PRO A 1 82 ? 7.394 -20.908 -6.087 1.00 92.44 82 PRO A O 1
ATOM 686 N N . ASP A 1 83 ? 7.633 -21.039 -8.326 1.00 92.50 83 ASP A N 1
ATOM 687 C CA . ASP A 1 83 ? 9.094 -20.933 -8.320 1.00 92.50 83 ASP A CA 1
ATOM 688 C C . ASP A 1 83 ? 9.497 -19.489 -8.015 1.00 92.50 83 ASP A C 1
ATOM 690 O O . ASP A 1 83 ? 10.319 -19.247 -7.128 1.00 92.50 83 ASP A O 1
ATOM 694 N N . TRP A 1 84 ? 8.827 -18.527 -8.658 1.00 93.44 84 TRP A N 1
ATOM 695 C CA . TRP A 1 84 ? 8.987 -17.108 -8.341 1.00 93.44 84 TRP A CA 1
ATOM 696 C C . TRP A 1 84 ? 8.635 -16.823 -6.879 1.00 93.44 84 TRP A C 1
ATOM 698 O O . TRP A 1 84 ? 9.392 -16.175 -6.157 1.00 93.44 84 TRP A O 1
ATOM 708 N N . LEU A 1 85 ? 7.500 -17.340 -6.396 1.00 90.75 85 LEU A N 1
ATOM 709 C CA . LEU A 1 85 ? 7.083 -17.097 -5.019 1.00 90.75 85 LEU A CA 1
ATOM 710 C C . LEU A 1 85 ? 8.064 -17.707 -4.008 1.00 90.75 85 LEU A C 1
ATOM 712 O O . LEU A 1 85 ? 8.283 -17.110 -2.959 1.00 90.75 85 LEU A O 1
ATOM 716 N N . ALA A 1 86 ? 8.656 -18.867 -4.299 1.00 88.31 86 ALA A N 1
ATOM 717 C CA . ALA A 1 86 ? 9.664 -19.485 -3.439 1.00 88.31 86 ALA A CA 1
ATOM 718 C C . ALA A 1 86 ? 10.985 -18.698 -3.401 1.00 88.31 86 ALA A C 1
ATOM 720 O O . ALA A 1 86 ? 11.658 -18.701 -2.372 1.00 88.31 86 ALA A O 1
ATOM 721 N N . GLU A 1 87 ? 11.347 -18.028 -4.497 1.00 89.19 87 GLU A N 1
ATOM 722 C CA . GLU A 1 87 ? 12.526 -17.161 -4.573 1.00 89.19 87 GLU A CA 1
ATOM 723 C C . GLU A 1 87 ? 12.322 -15.851 -3.800 1.00 89.19 87 GLU A C 1
ATOM 725 O O . GLU A 1 87 ? 13.181 -15.446 -3.017 1.00 89.19 87 GLU A O 1
ATOM 730 N N . TRP A 1 88 ? 11.177 -15.196 -4.005 1.00 88.69 88 TRP A N 1
ATOM 731 C CA . TRP A 1 88 ? 10.961 -13.819 -3.554 1.00 88.69 88 TRP A CA 1
ATOM 732 C C . TRP A 1 88 ? 10.261 -13.688 -2.211 1.00 88.69 88 TRP A C 1
ATOM 734 O O . TRP A 1 88 ? 10.305 -12.617 -1.606 1.00 88.69 88 TRP A O 1
ATOM 744 N N . ARG A 1 89 ? 9.589 -14.737 -1.729 1.00 84.38 89 ARG A N 1
ATOM 745 C CA . ARG A 1 89 ? 8.934 -14.710 -0.421 1.00 84.38 89 ARG A CA 1
ATOM 746 C C . ARG A 1 89 ? 9.960 -15.022 0.669 1.00 84.38 89 ARG A C 1
ATOM 748 O O . ARG A 1 89 ? 10.450 -16.148 0.718 1.00 84.38 89 ARG A O 1
ATOM 755 N N . PRO A 1 90 ? 10.245 -14.085 1.590 1.00 77.38 90 PRO A N 1
ATOM 756 C CA . PRO A 1 90 ? 11.122 -14.377 2.715 1.00 77.38 90 PRO A CA 1
ATOM 757 C C . PRO A 1 90 ? 10.579 -15.552 3.542 1.00 77.38 90 PRO A C 1
ATOM 759 O O . PRO A 1 90 ? 9.367 -15.686 3.736 1.00 77.38 90 PRO A O 1
ATOM 762 N N . CYS A 1 91 ? 11.476 -16.405 4.040 1.00 69.69 91 CYS A N 1
ATOM 763 C CA . CYS A 1 91 ? 11.104 -17.588 4.823 1.00 69.69 91 CYS A CA 1
ATOM 764 C C . CYS A 1 91 ? 10.418 -17.242 6.159 1.00 69.69 91 CYS A C 1
ATOM 766 O O . CYS A 1 91 ? 9.671 -18.06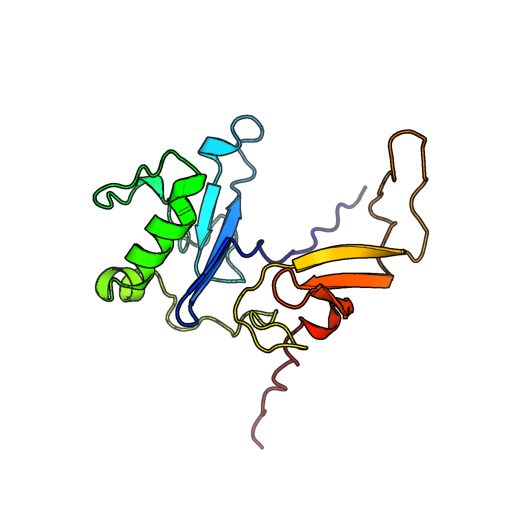9 6.673 1.00 69.69 91 CYS A O 1
ATOM 768 N N . ASP A 1 92 ? 10.612 -16.017 6.663 1.00 68.31 92 ASP A N 1
ATOM 769 C CA . ASP A 1 92 ? 10.149 -15.547 7.973 1.00 68.31 92 ASP A CA 1
ATOM 770 C C . ASP A 1 92 ? 9.509 -14.147 7.870 1.00 68.31 92 ASP A C 1
ATOM 772 O O . ASP A 1 92 ? 9.941 -13.196 8.517 1.00 68.31 92 ASP A O 1
ATOM 776 N N . VAL A 1 93 ? 8.503 -13.983 7.001 1.00 68.50 93 VAL A N 1
ATOM 777 C CA . VAL A 1 93 ? 7.755 -12.714 6.939 1.00 68.50 93 VAL A CA 1
ATOM 778 C C . VAL A 1 93 ? 6.799 -12.631 8.119 1.00 68.50 93 VAL A C 1
ATOM 780 O O . VAL A 1 93 ? 5.845 -13.415 8.206 1.00 68.50 93 VAL A O 1
ATOM 783 N N . ASP A 1 94 ? 7.029 -11.651 8.990 1.00 66.88 94 ASP A N 1
ATOM 784 C CA . ASP A 1 94 ? 6.072 -11.287 10.025 1.00 66.88 94 ASP A CA 1
ATOM 785 C C . ASP A 1 94 ? 4.704 -10.980 9.411 1.00 66.88 94 ASP A C 1
ATOM 787 O O . ASP A 1 94 ? 4.565 -10.502 8.282 1.00 66.88 94 ASP A O 1
ATOM 791 N N . ALA A 1 95 ? 3.648 -11.265 10.172 1.00 67.31 95 ALA A N 1
ATOM 792 C CA . ALA A 1 95 ? 2.312 -10.889 9.755 1.00 67.31 95 ALA A CA 1
ATOM 793 C C . ALA A 1 95 ? 2.279 -9.382 9.437 1.00 67.31 95 ALA A C 1
ATOM 795 O O . ALA A 1 95 ? 2.763 -8.581 10.237 1.00 67.31 95 ALA A O 1
ATOM 796 N N . PRO A 1 96 ? 1.667 -8.977 8.313 1.00 68.88 96 PRO A N 1
ATOM 797 C CA . PRO A 1 96 ? 1.612 -7.576 7.942 1.00 68.88 96 PRO A CA 1
ATOM 798 C C . PRO A 1 96 ? 0.960 -6.767 9.073 1.00 68.88 96 PRO A C 1
ATOM 800 O O . PRO A 1 96 ? -0.055 -7.216 9.622 1.00 68.88 96 PRO A O 1
ATOM 803 N N . PRO A 1 97 ? 1.494 -5.580 9.415 1.00 70.62 97 PRO A N 1
ATOM 804 C CA . PRO A 1 97 ? 1.028 -4.802 10.567 1.00 70.62 97 PRO A CA 1
ATOM 805 C C . PRO A 1 97 ? -0.438 -4.379 10.426 1.00 70.62 97 PRO A C 1
ATOM 807 O O . PRO A 1 97 ? -1.134 -4.153 11.418 1.00 70.62 97 PRO A O 1
ATOM 810 N N . TYR A 1 98 ? -0.934 -4.338 9.189 1.00 73.88 98 TYR A N 1
ATOM 811 C CA . TYR A 1 98 ? -2.326 -4.079 8.870 1.00 73.88 98 TYR A CA 1
ATOM 812 C C . TYR A 1 98 ? -3.014 -5.318 8.313 1.00 73.88 98 TYR A C 1
ATOM 814 O O . TYR A 1 98 ? -2.437 -6.165 7.623 1.00 73.88 98 TYR A O 1
ATOM 822 N N . ARG A 1 99 ? -4.303 -5.426 8.602 1.00 80.81 99 ARG A N 1
ATOM 823 C CA . ARG A 1 99 ? -5.176 -6.394 7.963 1.00 80.81 99 ARG A CA 1
ATOM 824 C C . ARG A 1 99 ? -5.505 -5.935 6.542 1.00 80.81 99 ARG A C 1
ATOM 826 O O . ARG A 1 99 ? -5.752 -4.757 6.298 1.00 80.81 99 ARG A O 1
ATOM 833 N N . SER A 1 100 ? -5.510 -6.876 5.604 1.00 77.94 100 SER A N 1
ATOM 834 C CA . SER A 1 100 ? -5.875 -6.611 4.211 1.00 77.94 100 SER A CA 1
ATOM 835 C C . SER A 1 100 ? -7.378 -6.721 3.962 1.00 77.94 100 SER A C 1
ATOM 837 O O . SER A 1 100 ? -7.861 -6.255 2.934 1.00 77.94 100 SER A O 1
ATOM 839 N N . ASP A 1 101 ? -8.134 -7.339 4.869 1.00 84.38 101 ASP A N 1
ATOM 840 C CA . ASP A 1 101 ? -9.584 -7.461 4.783 1.00 84.38 101 ASP A CA 1
ATOM 841 C C . ASP A 1 101 ? -10.293 -6.266 5.428 1.00 84.38 101 ASP A C 1
ATOM 843 O O . ASP A 1 101 ? -9.877 -5.754 6.465 1.00 84.38 101 ASP A O 1
ATOM 847 N N . CYS A 1 102 ? -11.410 -5.824 4.848 1.00 85.81 102 CYS A N 1
ATOM 848 C CA . CYS A 1 102 ? -12.222 -4.804 5.507 1.00 85.81 102 CYS A CA 1
ATOM 849 C C . CYS A 1 102 ? -12.821 -5.366 6.809 1.00 85.81 102 CYS A C 1
ATOM 851 O O . CYS A 1 102 ? -13.560 -6.351 6.744 1.00 85.81 102 CYS A O 1
ATOM 853 N N . PRO A 1 103 ? -12.641 -4.705 7.968 1.00 89.12 103 PRO A N 1
ATOM 854 C CA . PRO A 1 103 ? -13.201 -5.170 9.239 1.00 89.12 103 PRO A CA 1
ATOM 855 C C . PRO A 1 103 ? -14.737 -5.194 9.248 1.00 89.12 103 PRO A C 1
ATOM 857 O O . PRO A 1 103 ? -15.339 -5.829 10.111 1.00 89.12 103 PRO A O 1
ATOM 860 N N . LYS A 1 104 ? -15.388 -4.511 8.295 1.00 91.94 104 LYS A N 1
ATOM 861 C CA . LYS A 1 104 ? -16.851 -4.424 8.201 1.00 91.94 104 LYS A CA 1
ATOM 862 C C . LYS A 1 104 ? -17.466 -5.443 7.244 1.00 91.94 104 LYS A C 1
ATOM 864 O O . LYS A 1 104 ? -18.49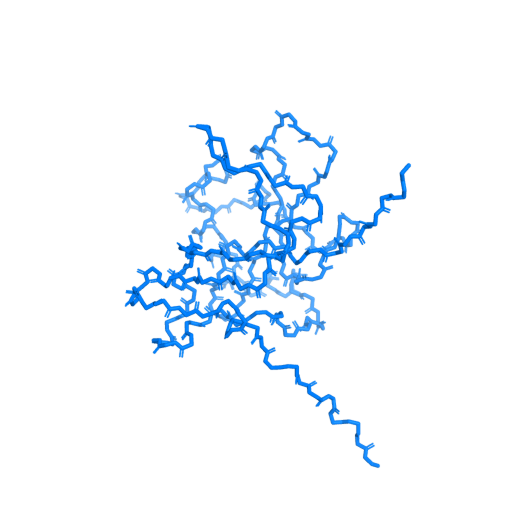7 -6.016 7.572 1.00 91.94 104 LYS A O 1
ATOM 869 N N . CYS A 1 105 ? -16.875 -5.660 6.067 1.00 91.25 105 CYS A N 1
ATOM 870 C CA . CYS A 1 105 ? -17.443 -6.554 5.045 1.00 91.25 105 CYS A CA 1
ATOM 871 C C . CYS A 1 105 ? -16.587 -7.781 4.721 1.00 91.25 105 CYS A C 1
ATOM 873 O O . CYS A 1 105 ? -17.003 -8.593 3.904 1.00 91.25 105 CYS A O 1
ATOM 875 N N . GLN A 1 106 ? -15.402 -7.907 5.326 1.00 90.50 106 GLN A N 1
ATOM 876 C CA . GLN A 1 106 ? -14.456 -9.018 5.149 1.00 90.50 106 GLN A CA 1
ATOM 877 C C . GLN A 1 106 ? -13.929 -9.205 3.716 1.00 90.50 106 GLN A C 1
ATOM 879 O O . GLN A 1 106 ? -13.187 -10.146 3.441 1.00 90.50 106 GLN A O 1
ATOM 884 N N . THR A 1 107 ? -14.260 -8.297 2.793 1.00 82.94 107 THR A N 1
ATOM 885 C CA . THR A 1 107 ? -13.680 -8.280 1.447 1.00 82.94 107 THR A CA 1
ATOM 886 C C . THR A 1 107 ? -12.178 -8.083 1.553 1.00 82.94 107 THR A C 1
ATOM 888 O O . THR A 1 107 ? -11.728 -7.164 2.237 1.00 82.94 107 THR A O 1
ATOM 891 N N . ASN A 1 108 ? -11.417 -8.933 0.868 1.00 78.56 108 ASN A N 1
ATOM 892 C CA . ASN A 1 108 ? -9.964 -8.848 0.824 1.00 78.56 108 ASN A CA 1
ATOM 893 C C . ASN A 1 108 ? -9.526 -7.728 -0.130 1.00 78.56 108 ASN A C 1
ATOM 895 O O . ASN A 1 108 ? -9.955 -7.700 -1.282 1.00 78.56 108 ASN A O 1
ATOM 899 N N . ASN A 1 109 ? -8.688 -6.823 0.368 1.00 71.06 109 ASN A N 1
ATOM 900 C CA . ASN A 1 109 ? -8.136 -5.657 -0.318 1.00 71.06 109 ASN A CA 1
ATOM 901 C C . ASN A 1 109 ? -9.155 -4.872 -1.157 1.00 71.06 109 ASN A C 1
ATOM 903 O O . ASN A 1 109 ? -9.010 -4.745 -2.374 1.00 71.06 109 ASN A O 1
ATOM 907 N N . PRO A 1 110 ? -10.207 -4.330 -0.527 1.00 77.81 110 PRO A N 1
ATOM 908 C CA . PRO A 1 110 ? -11.205 -3.562 -1.251 1.00 77.81 110 PRO A CA 1
ATOM 909 C C . PRO A 1 110 ? -10.673 -2.201 -1.712 1.00 77.81 110 PRO A C 1
ATOM 911 O O . PRO A 1 110 ? -11.348 -1.544 -2.493 1.00 77.81 110 PRO A O 1
ATOM 914 N N . GLY A 1 111 ? -9.503 -1.771 -1.226 1.00 74.06 111 GLY A N 1
ATOM 915 C CA . GLY A 1 111 ? -9.053 -0.385 -1.278 1.00 74.06 111 GLY A CA 1
ATOM 916 C C . GLY A 1 111 ? -9.724 0.461 -0.193 1.00 74.06 111 GLY A C 1
ATOM 917 O O . GLY A 1 111 ? -10.895 0.252 0.147 1.00 74.06 111 GLY A O 1
ATOM 918 N N . PHE A 1 112 ? -8.969 1.412 0.358 1.00 80.50 112 PHE A N 1
ATOM 919 C CA . PHE A 1 112 ? -9.442 2.339 1.383 1.00 80.50 112 PHE A CA 1
ATOM 920 C C . PHE A 1 112 ? -9.072 3.776 1.011 1.00 80.50 112 PHE A C 1
ATOM 922 O O . PHE A 1 112 ? -7.968 4.022 0.529 1.00 80.50 112 PHE A O 1
ATOM 929 N N . SER A 1 113 ? -9.973 4.722 1.269 1.00 79.50 113 SER A N 1
ATOM 930 C CA . SER A 1 113 ? -9.723 6.160 1.134 1.00 79.50 113 SER A CA 1
ATOM 931 C C . SER A 1 113 ? -9.810 6.847 2.491 1.00 79.50 113 SER A C 1
ATOM 933 O O . SER A 1 113 ? -10.674 6.522 3.302 1.00 79.50 113 SER A O 1
ATOM 935 N N . VAL A 1 114 ? -8.928 7.812 2.758 1.00 79.81 114 VAL A N 1
ATOM 936 C CA . VAL A 1 114 ? -9.058 8.679 3.938 1.00 79.81 114 VAL A CA 1
ATOM 937 C C . VAL A 1 114 ? -10.172 9.685 3.665 1.00 79.81 114 VAL A C 1
ATOM 939 O O . VAL A 1 114 ? -10.104 10.438 2.696 1.00 79.81 114 VAL A O 1
ATOM 942 N N . VAL A 1 115 ? -11.199 9.697 4.515 1.00 87.25 115 VAL A N 1
ATOM 943 C CA . VAL A 1 115 ? -12.367 10.585 4.363 1.00 87.25 115 VAL A CA 1
ATOM 944 C C . VAL A 1 115 ? -12.434 11.671 5.430 1.00 87.25 115 VAL A C 1
ATOM 946 O O . VAL A 1 115 ? -13.064 12.703 5.208 1.00 87.25 115 VAL A O 1
ATOM 949 N N . ALA A 1 116 ? -11.781 11.470 6.576 1.00 82.50 116 ALA A N 1
ATOM 950 C CA . ALA A 1 116 ? -11.619 12.504 7.591 1.00 82.50 116 ALA A CA 1
ATOM 951 C C . ALA A 1 116 ? -10.371 12.251 8.441 1.00 82.50 116 ALA A C 1
ATOM 953 O O . ALA A 1 116 ? -9.968 11.107 8.644 1.00 82.50 116 ALA A O 1
ATOM 954 N N . CYS A 1 117 ? -9.790 13.323 8.969 1.00 82.50 117 CYS A N 1
ATOM 955 C CA . CYS A 1 117 ? -8.664 13.272 9.890 1.00 82.50 117 CYS A CA 1
ATOM 956 C C . CYS A 1 117 ? -8.814 14.382 10.934 1.00 82.50 117 CYS A C 1
ATOM 958 O O . CYS A 1 117 ? -9.225 15.494 10.596 1.00 82.50 117 CYS A O 1
ATOM 960 N N . THR A 1 118 ? -8.498 14.088 12.193 1.00 82.75 118 THR A N 1
ATOM 961 C CA . THR A 1 118 ? -8.386 15.092 13.263 1.00 82.75 118 THR A CA 1
ATOM 962 C C . THR A 1 118 ? -6.952 15.138 13.773 1.00 82.75 118 THR A C 1
ATOM 964 O O . THR A 1 118 ? -6.229 14.157 13.632 1.00 82.75 118 THR A O 1
ATOM 967 N N . PHE A 1 119 ? -6.529 16.264 14.343 1.00 80.88 119 PHE A N 1
ATOM 968 C CA . PHE A 1 119 ? -5.133 16.529 14.704 1.00 80.88 119 PHE A CA 1
ATOM 969 C C . PHE A 1 119 ? -5.035 17.158 16.099 1.00 80.88 119 PHE A C 1
ATOM 971 O O . PHE A 1 119 ? -5.986 17.796 16.555 1.00 80.88 119 PHE A O 1
ATOM 978 N N . THR A 1 120 ? -3.893 16.971 16.771 1.00 73.56 120 THR A N 1
ATOM 979 C CA . THR A 1 120 ? -3.671 17.461 18.148 1.00 73.56 120 THR A CA 1
ATOM 980 C C . THR A 1 120 ? -3.419 18.969 18.168 1.00 73.56 120 THR A C 1
ATOM 982 O O . THR A 1 120 ? -4.123 19.715 18.847 1.00 73.56 120 THR A O 1
ATOM 985 N N . ALA A 1 121 ? -2.431 19.412 17.393 1.00 73.06 121 ALA A N 1
ATOM 986 C CA . ALA A 1 121 ? -2.328 20.766 16.876 1.00 73.06 121 ALA A CA 1
ATOM 987 C C . ALA A 1 121 ? -2.794 20.654 15.421 1.00 73.06 121 ALA A C 1
ATOM 989 O O . ALA A 1 121 ? -2.322 19.781 14.703 1.00 73.06 121 ALA A O 1
ATOM 990 N N . GLY A 1 122 ? -3.856 21.369 15.055 1.00 65.25 122 GLY A N 1
ATOM 991 C CA . GLY A 1 122 ? -4.455 21.235 13.729 1.00 65.25 122 GLY A CA 1
ATOM 992 C C . GLY A 1 122 ? -3.646 21.960 12.663 1.00 65.25 122 GLY A C 1
ATOM 993 O O . GLY A 1 122 ? -3.113 23.026 12.970 1.00 65.25 122 GLY A O 1
ATOM 994 N N . PRO A 1 123 ? -3.641 21.458 11.416 1.00 75.12 123 PRO A N 1
ATOM 995 C CA . PRO A 1 123 ? -2.933 22.124 10.340 1.00 75.12 123 PRO A CA 1
ATOM 996 C C . PRO A 1 123 ? -3.510 23.508 10.070 1.00 75.12 123 PRO A C 1
ATOM 998 O O . PRO A 1 123 ? -4.719 23.740 10.197 1.00 75.12 123 PRO A O 1
ATOM 1001 N N . ASP A 1 124 ? -2.656 24.409 9.594 1.00 71.50 124 ASP A N 1
ATOM 1002 C CA . ASP A 1 124 ? -3.105 25.687 9.063 1.00 71.50 124 ASP A CA 1
ATOM 1003 C C . ASP A 1 124 ? -3.883 25.449 7.762 1.00 71.50 124 ASP A C 1
ATOM 1005 O O . ASP A 1 124 ? -3.353 24.989 6.743 1.00 71.50 124 ASP A O 1
ATOM 1009 N N . PHE A 1 125 ? -5.177 25.771 7.790 1.00 72.12 125 PHE A N 1
ATOM 1010 C CA . PHE A 1 125 ? -6.039 25.694 6.617 1.00 72.12 125 PHE A CA 1
ATOM 1011 C C . PHE A 1 125 ? -5.939 26.983 5.803 1.00 72.12 125 PHE A C 1
ATOM 1013 O O . PHE A 1 125 ? -6.277 28.073 6.265 1.00 72.12 125 PHE A O 1
ATOM 1020 N N . THR A 1 126 ? -5.525 26.846 4.548 1.00 66.25 126 THR A N 1
ATOM 1021 C CA . THR A 1 126 ? -5.469 27.931 3.564 1.00 66.25 126 THR A CA 1
ATOM 1022 C C . THR A 1 126 ? -6.508 27.714 2.463 1.00 66.25 126 THR A C 1
ATOM 1024 O O . THR A 1 126 ? -7.093 26.638 2.331 1.00 66.25 126 THR A O 1
ATOM 1027 N N . VAL A 1 127 ? -6.703 28.714 1.598 1.00 63.19 127 VAL A N 1
ATOM 1028 C CA . VAL A 1 127 ? -7.544 28.575 0.390 1.00 63.19 127 VAL A CA 1
ATOM 1029 C C . VAL A 1 127 ? -7.030 27.516 -0.598 1.00 63.19 127 VAL A C 1
ATOM 1031 O O . VAL A 1 127 ? -7.769 27.118 -1.493 1.00 63.19 127 VAL A O 1
ATOM 1034 N N . PHE A 1 128 ? -5.787 27.053 -0.437 1.00 65.69 128 PHE A N 1
ATOM 1035 C CA . PHE A 1 128 ? -5.169 26.010 -1.259 1.00 65.69 128 PHE A CA 1
ATOM 1036 C C . PHE A 1 128 ? -5.169 24.628 -0.585 1.00 65.69 128 PHE A C 1
ATOM 1038 O O . PHE A 1 128 ? -4.663 23.675 -1.170 1.00 65.69 128 PHE A O 1
ATOM 1045 N N . GLY A 1 129 ? -5.741 24.505 0.619 1.00 68.38 129 GLY A N 1
ATOM 1046 C CA . GLY A 1 129 ? -5.779 23.265 1.394 1.00 68.38 129 GLY A CA 1
ATOM 1047 C C . GLY A 1 129 ? -5.090 23.379 2.754 1.00 68.38 129 GLY A C 1
ATOM 1048 O O . GLY A 1 129 ? -4.743 24.474 3.204 1.00 68.38 129 GLY A O 1
ATOM 1049 N N . ALA A 1 130 ? -4.921 22.234 3.415 1.00 71.56 130 ALA A N 1
ATOM 1050 C CA . ALA A 1 130 ? -4.220 22.123 4.691 1.00 71.56 130 ALA A CA 1
ATOM 1051 C C . ALA A 1 130 ? -2.703 22.086 4.468 1.00 71.56 130 ALA A C 1
ATOM 1053 O O . ALA A 1 130 ? -2.218 21.310 3.641 1.00 71.56 130 ALA A O 1
ATOM 1054 N N . HIS A 1 131 ? -1.959 22.906 5.208 1.00 73.19 131 HIS A N 1
ATOM 1055 C CA . HIS A 1 131 ? -0.510 22.781 5.295 1.00 73.19 131 HIS A CA 1
ATOM 1056 C C . HIS A 1 131 ? -0.164 21.937 6.521 1.00 73.19 131 HIS A C 1
ATOM 1058 O O . HIS A 1 131 ? -0.431 22.356 7.642 1.00 73.19 131 HIS A O 1
ATOM 1064 N N . LEU A 1 132 ? 0.379 20.740 6.288 1.00 69.38 132 LEU A N 1
ATOM 1065 C CA . LEU A 1 132 ? 0.833 19.842 7.347 1.00 69.38 132 LEU A CA 1
ATOM 1066 C C . LEU A 1 132 ? 2.308 20.110 7.655 1.00 69.38 132 LEU A C 1
ATOM 1068 O O . LEU A 1 132 ? 3.147 20.162 6.753 1.00 69.38 132 LEU A O 1
ATOM 1072 N N . THR A 1 133 ? 2.608 20.242 8.934 1.00 72.19 133 THR A N 1
ATOM 1073 C CA . THR A 1 133 ? 3.935 20.315 9.537 1.00 72.19 133 THR A CA 1
ATOM 1074 C C . THR A 1 133 ? 4.223 19.016 10.303 1.00 72.19 133 THR A C 1
ATOM 1076 O O . THR A 1 133 ? 3.296 18.256 10.588 1.00 72.19 133 THR A O 1
ATOM 1079 N N . PRO A 1 134 ? 5.485 18.727 10.670 1.00 69.75 134 PRO A N 1
ATOM 1080 C CA . PRO A 1 134 ? 5.807 17.562 11.502 1.00 69.75 134 PRO A CA 1
ATOM 1081 C C . PRO A 1 134 ? 5.082 17.527 12.861 1.00 69.75 134 PRO A C 1
ATOM 1083 O O . PRO A 1 134 ? 4.911 16.448 13.422 1.00 69.75 134 PRO A O 1
ATOM 1086 N N . ASP A 1 135 ? 4.640 18.680 13.375 1.00 73.38 135 ASP A N 1
ATOM 1087 C CA . ASP A 1 135 ? 3.897 18.783 14.637 1.00 73.38 135 ASP A CA 1
ATOM 1088 C C . ASP A 1 135 ? 2.392 18.459 14.477 1.00 73.38 135 ASP A C 1
ATOM 1090 O O . ASP A 1 135 ? 1.693 18.227 15.469 1.00 73.38 135 ASP A O 1
ATOM 1094 N N . ASP A 1 136 ? 1.884 18.393 13.238 1.00 70.56 136 ASP A N 1
ATOM 1095 C CA . ASP A 1 136 ? 0.489 18.067 12.921 1.00 70.56 136 ASP A CA 1
ATOM 1096 C C . ASP A 1 136 ? 0.263 16.550 12.962 1.00 70.56 136 ASP A C 1
ATOM 1098 O O . ASP A 1 136 ? 0.049 15.875 11.951 1.00 70.56 136 ASP A O 1
ATOM 1102 N N . ILE A 1 137 ? 0.308 15.999 14.175 1.00 74.25 137 ILE A N 1
ATOM 1103 C CA . ILE A 1 137 ? 0.123 14.569 14.419 1.00 74.25 137 ILE A CA 1
ATOM 1104 C C . ILE A 1 137 ? -1.378 14.233 14.384 1.00 74.25 137 ILE A C 1
ATOM 1106 O O . ILE A 1 137 ? -2.149 14.780 15.194 1.00 74.25 137 ILE A O 1
ATOM 1110 N N . PRO A 1 138 ? -1.818 13.331 13.483 1.00 76.00 138 PRO A N 1
ATOM 1111 C CA . PRO A 1 138 ? -3.208 12.912 13.416 1.00 76.00 138 PRO A CA 1
ATOM 1112 C C . PRO A 1 138 ? -3.606 12.142 14.684 1.00 76.00 138 PRO A C 1
ATOM 1114 O O . PRO A 1 138 ? -2.921 11.216 15.109 1.00 76.00 138 PRO A O 1
ATOM 1117 N N . VAL A 1 139 ? -4.727 12.532 15.293 1.00 81.88 139 VAL A N 1
ATOM 1118 C CA . VAL A 1 139 ? -5.315 11.887 16.483 1.00 81.88 139 VAL A CA 1
ATOM 1119 C C . VAL A 1 139 ? -6.264 10.774 16.072 1.00 81.88 139 VAL A C 1
ATOM 1121 O O . VAL A 1 139 ? -6.285 9.711 16.685 1.00 81.88 139 VAL A O 1
ATOM 1124 N N . THR A 1 140 ? -7.066 11.025 15.039 1.00 82.69 140 THR A N 1
ATOM 1125 C CA . THR A 1 140 ? -7.956 10.025 14.454 1.00 82.69 140 THR A CA 1
ATOM 1126 C C . THR A 1 140 ? -7.923 10.141 12.944 1.00 82.69 140 THR A C 1
ATOM 1128 O O . THR A 1 140 ? -7.899 11.246 12.397 1.00 82.69 140 THR A O 1
ATOM 1131 N N . VAL A 1 141 ? -7.967 8.996 12.269 1.00 83.31 141 VAL A N 1
ATOM 1132 C CA . VAL A 1 141 ? -8.060 8.911 10.812 1.00 83.31 141 VAL A CA 1
ATOM 1133 C C . VAL A 1 141 ? -9.245 8.014 10.489 1.00 83.31 141 VAL A C 1
ATOM 1135 O O . VAL A 1 141 ? -9.274 6.845 10.862 1.00 83.31 141 VAL A O 1
ATOM 1138 N N . GLN A 1 142 ? -10.248 8.565 9.814 1.00 86.44 142 GLN A N 1
ATOM 1139 C CA . GLN A 1 142 ? -11.401 7.814 9.333 1.00 86.44 142 GLN A CA 1
ATOM 1140 C C . GLN A 1 142 ? -11.159 7.404 7.886 1.00 86.44 142 GLN A C 1
ATOM 1142 O O . GLN A 1 142 ? -10.883 8.244 7.022 1.00 86.44 142 GLN A O 1
ATOM 1147 N N . VAL A 1 143 ? -11.307 6.112 7.622 1.00 86.75 143 VAL A N 1
ATOM 1148 C CA . VAL A 1 143 ? -11.134 5.511 6.302 1.00 86.75 143 VAL A CA 1
ATOM 1149 C C . VAL A 1 143 ? -12.446 4.927 5.797 1.00 86.75 143 VAL A C 1
ATOM 1151 O O . VAL A 1 143 ? -13.269 4.460 6.584 1.00 86.75 143 VAL A O 1
ATOM 1154 N N . GLN A 1 144 ? -12.645 4.940 4.482 1.00 87.50 144 GLN A N 1
ATOM 1155 C CA . GLN A 1 144 ? -13.796 4.350 3.809 1.00 87.50 144 GLN A CA 1
ATOM 1156 C C . GLN A 1 144 ? -13.362 3.191 2.911 1.00 87.50 144 GLN A C 1
ATOM 1158 O O . GLN A 1 144 ? -12.464 3.324 2.087 1.00 87.50 144 GLN A O 1
ATOM 1163 N N . CYS A 1 145 ? -14.035 2.049 3.039 1.00 86.25 145 CYS A N 1
ATOM 1164 C CA . CYS A 1 145 ? -13.840 0.887 2.171 1.00 86.25 145 CYS A CA 1
ATOM 1165 C C . CYS A 1 145 ? -14.451 1.121 0.780 1.00 86.25 145 CYS A C 1
ATOM 1167 O O . CYS A 1 145 ? -15.652 1.365 0.689 1.00 86.25 145 CYS A O 1
ATOM 1169 N N . HIS A 1 146 ? -13.700 0.960 -0.317 1.00 87.56 146 HIS A N 1
ATOM 1170 C CA . HIS A 1 146 ? -14.275 1.160 -1.660 1.00 87.56 146 HIS A CA 1
ATOM 1171 C C . HIS A 1 146 ? -15.285 0.070 -2.060 1.00 87.56 146 HIS A C 1
ATOM 1173 O O . HIS A 1 146 ? -16.108 0.291 -2.947 1.00 87.56 146 HIS A O 1
ATOM 1179 N N . HIS A 1 147 ? -15.264 -1.096 -1.407 1.00 89.25 147 HIS A N 1
ATOM 1180 C CA . HIS A 1 147 ? -16.206 -2.174 -1.708 1.00 89.25 147 HIS A CA 1
ATOM 1181 C C . HIS A 1 147 ? -17.565 -1.981 -1.028 1.00 89.25 147 HIS A C 1
ATOM 1183 O O . HIS A 1 147 ? -18.590 -1.926 -1.700 1.00 89.25 147 HIS A O 1
ATOM 1189 N N . CYS A 1 148 ? -17.590 -1.883 0.305 1.00 94.12 148 CYS A N 1
ATOM 1190 C CA . CYS A 1 148 ? -18.839 -1.779 1.066 1.00 94.12 148 CYS A CA 1
ATOM 1191 C C . CYS A 1 148 ? -19.216 -0.346 1.448 1.00 94.12 148 CYS A C 1
ATOM 1193 O O . CYS A 1 148 ? -20.272 -0.144 2.040 1.00 94.12 148 CYS A O 1
ATOM 1195 N N . GLN A 1 149 ? -18.358 0.634 1.143 1.00 94.38 149 GLN A N 1
ATOM 1196 C CA . GLN A 1 149 ? -18.556 2.057 1.441 1.00 94.38 149 GLN A CA 1
ATOM 1197 C C . GLN A 1 149 ? -18.658 2.386 2.941 1.00 94.38 149 GLN A C 1
ATOM 1199 O O . GLN A 1 149 ? -18.948 3.527 3.300 1.00 94.38 149 GLN A O 1
ATOM 1204 N N . ALA A 1 150 ? -18.393 1.416 3.825 1.00 92.94 150 ALA A N 1
ATOM 1205 C CA . ALA A 1 150 ? -18.391 1.627 5.266 1.00 92.94 150 ALA A CA 1
ATOM 1206 C C . ALA A 1 150 ? -17.198 2.492 5.691 1.00 92.94 150 ALA A C 1
ATOM 1208 O O . ALA A 1 150 ? -16.072 2.250 5.248 1.00 92.94 150 ALA A O 1
ATOM 1209 N N . THR A 1 151 ? -17.467 3.440 6.588 1.00 93.19 151 THR A N 1
ATOM 1210 C CA . THR A 1 151 ? -16.467 4.306 7.220 1.00 93.19 151 THR A CA 1
ATOM 1211 C C . THR A 1 151 ? -16.151 3.806 8.623 1.00 93.19 151 THR A C 1
ATOM 1213 O O . THR A 1 151 ? -17.059 3.403 9.354 1.00 93.19 151 THR A O 1
ATOM 1216 N N . PHE A 1 152 ? -14.875 3.802 8.989 1.00 91.81 152 PHE A N 1
ATOM 1217 C CA . PHE A 1 152 ? -14.404 3.360 10.298 1.00 91.81 152 PHE A CA 1
ATOM 1218 C C . PHE A 1 152 ? -13.025 3.940 10.624 1.00 91.81 152 PHE A C 1
ATOM 1220 O O . PHE A 1 152 ? -12.383 4.548 9.768 1.00 91.81 152 PHE A O 1
ATOM 1227 N N . ASP A 1 153 ? -12.580 3.766 11.869 1.00 89.38 153 ASP A N 1
ATOM 1228 C CA . ASP A 1 153 ? -11.268 4.246 12.298 1.00 89.38 153 ASP A CA 1
ATOM 1229 C C . ASP A 1 153 ? -10.141 3.404 11.679 1.00 89.38 153 ASP A C 1
ATOM 1231 O O . ASP A 1 153 ? -10.217 2.174 11.661 1.00 89.38 153 ASP A O 1
ATOM 1235 N N . SER A 1 154 ? -9.089 4.052 11.180 1.00 84.88 154 SER A N 1
ATOM 1236 C CA . SER A 1 154 ? -7.910 3.383 10.620 1.00 84.88 154 SER A CA 1
ATOM 1237 C C . SER A 1 154 ? -7.218 2.449 11.618 1.00 84.88 154 SER A C 1
ATOM 1239 O O . SER A 1 154 ? -6.608 1.468 11.200 1.00 84.88 154 SER A O 1
ATOM 1241 N N . GLU A 1 155 ? -7.366 2.683 12.926 1.00 85.94 155 GLU A N 1
ATOM 1242 C CA . GLU A 1 155 ? -6.868 1.779 13.966 1.00 85.94 155 GLU A CA 1
ATOM 1243 C C . GLU A 1 155 ? -7.512 0.387 13.868 1.00 85.94 155 GLU A C 1
ATOM 1245 O O . GLU A 1 155 ? -6.868 -0.610 14.184 1.00 85.94 155 GLU A O 1
ATOM 1250 N N . GLU A 1 156 ? -8.739 0.274 13.343 1.00 87.75 156 GLU A N 1
ATOM 1251 C CA . GLU A 1 156 ? -9.380 -1.024 13.084 1.00 87.75 156 GLU A CA 1
ATOM 1252 C C . GLU A 1 156 ? -8.701 -1.818 11.950 1.00 87.75 156 GLU A C 1
ATOM 1254 O O . GLU A 1 156 ? -8.974 -3.013 11.781 1.00 87.75 156 GLU A O 1
ATOM 1259 N N . LEU A 1 157 ? -7.836 -1.172 11.155 1.00 84.44 157 LEU A N 1
ATOM 1260 C CA . LEU A 1 157 ? -6.991 -1.850 10.174 1.00 84.44 157 LEU A CA 1
ATOM 1261 C C . LEU A 1 157 ? -5.717 -2.418 10.794 1.00 84.44 157 LEU A C 1
ATOM 1263 O O . LEU A 1 157 ? -5.121 -3.303 10.186 1.00 84.44 157 LEU A O 1
ATOM 1267 N N . LYS A 1 158 ? -5.276 -1.960 11.970 1.00 81.88 158 LYS A N 1
ATOM 1268 C CA . LYS A 1 158 ? -4.110 -2.560 12.625 1.00 81.88 158 LYS A CA 1
ATOM 1269 C C . LYS A 1 158 ? -4.454 -3.987 13.031 1.00 81.88 158 LYS A C 1
ATOM 1271 O O . LYS A 1 158 ? -5.523 -4.250 13.589 1.00 81.88 158 LYS A O 1
ATOM 1276 N N . ARG A 1 159 ? -3.566 -4.938 12.738 1.00 72.50 159 ARG A N 1
ATOM 1277 C CA . ARG A 1 159 ? -3.711 -6.268 13.329 1.00 72.50 159 ARG A CA 1
ATOM 1278 C C . ARG A 1 159 ? -3.516 -6.124 14.838 1.00 72.50 159 ARG A C 1
ATOM 1280 O O . ARG A 1 159 ? -2.622 -5.389 15.255 1.00 72.50 159 ARG A O 1
ATOM 1287 N N . PRO A 1 160 ? -4.333 -6.799 15.664 1.00 65.50 160 PRO A N 1
ATOM 1288 C CA . PRO A 1 160 ? -4.023 -6.890 17.079 1.00 65.50 160 PRO A CA 1
ATOM 1289 C C . PRO A 1 160 ? -2.620 -7.483 17.199 1.00 65.50 160 PRO A C 1
ATOM 1291 O O . PRO A 1 160 ? -2.347 -8.508 16.570 1.00 65.50 160 PRO A O 1
ATOM 1294 N N . GLU A 1 161 ? -1.740 -6.827 17.959 1.00 60.28 161 GLU A N 1
ATOM 1295 C CA . GLU A 1 161 ? -0.424 -7.380 18.262 1.00 60.28 161 GLU A CA 1
ATOM 1296 C C . GLU A 1 161 ? -0.648 -8.801 18.776 1.00 60.28 161 GLU A C 1
ATOM 1298 O O . GLU A 1 161 ? -1.337 -9.014 19.782 1.00 60.28 161 GLU A O 1
ATOM 1303 N N . THR A 1 162 ? -0.123 -9.795 18.059 1.00 54.22 162 THR A N 1
ATOM 1304 C CA . THR A 1 162 ? 0.003 -11.139 18.604 1.00 54.22 162 THR A CA 1
ATOM 1305 C C . THR A 1 162 ? 0.928 -10.995 19.793 1.00 54.22 162 THR A C 1
ATOM 1307 O O . THR A 1 162 ? 2.145 -10.972 19.638 1.00 54.22 162 THR A O 1
ATOM 1310 N N . ARG A 1 163 ? 0.340 -10.814 20.983 1.00 46.53 163 ARG A N 1
ATOM 1311 C CA . ARG A 1 163 ? 1.034 -10.937 22.259 1.00 46.53 163 ARG A CA 1
ATOM 1312 C C . ARG A 1 163 ? 1.807 -12.236 22.149 1.00 46.53 163 ARG A C 1
ATOM 1314 O O . ARG A 1 163 ? 1.180 -13.293 22.114 1.00 46.53 163 ARG A O 1
ATOM 1321 N N . GLY A 1 164 ? 3.128 -12.133 22.018 1.00 45.22 164 GLY A N 1
ATOM 1322 C CA . GLY A 1 164 ? 3.992 -13.294 22.029 1.00 45.22 164 GLY A CA 1
ATOM 1323 C C . GLY A 1 164 ? 3.575 -14.125 23.228 1.00 45.22 164 GLY A C 1
ATOM 1324 O O . GLY A 1 164 ? 3.604 -13.641 24.365 1.00 45.22 164 GLY A O 1
ATOM 1325 N N . GLU A 1 165 ? 3.102 -15.337 22.967 1.00 42.47 165 GLU A N 1
ATOM 1326 C CA . GLU A 1 165 ? 3.048 -16.377 23.973 1.00 42.47 165 GLU A CA 1
ATOM 1327 C C . GLU A 1 165 ? 4.508 -16.645 24.346 1.00 42.47 165 GLU A C 1
ATOM 1329 O O . GLU A 1 165 ? 5.151 -17.557 23.837 1.00 42.47 165 GLU A O 1
ATOM 1334 N N . ASN A 1 166 ? 5.068 -15.787 25.203 1.00 40.56 166 ASN A N 1
ATOM 1335 C CA . ASN A 1 166 ? 6.246 -16.117 25.976 1.00 40.56 166 ASN A CA 1
ATOM 1336 C C . ASN A 1 166 ? 5.797 -17.237 26.904 1.00 40.56 166 ASN A C 1
ATOM 1338 O O . ASN A 1 166 ? 5.222 -17.002 27.970 1.00 40.56 166 ASN A O 1
ATOM 1342 N N . GLY A 1 167 ? 5.971 -18.451 26.385 1.00 40.09 167 GLY A N 1
ATOM 1343 C CA . GLY A 1 167 ? 5.784 -19.701 27.084 1.00 40.09 167 GLY A CA 1
ATOM 1344 C C . GLY A 1 167 ? 6.506 -19.662 28.422 1.00 40.09 167 GLY A C 1
ATOM 1345 O O . GLY A 1 167 ? 7.629 -19.164 28.538 1.00 40.09 167 GLY A O 1
ATOM 1346 N N . ALA A 1 168 ? 5.767 -20.142 29.413 1.00 40.06 168 ALA A N 1
ATOM 1347 C CA . ALA A 1 168 ? 6.194 -20.397 30.775 1.00 40.06 168 ALA A CA 1
ATOM 1348 C C . ALA A 1 168 ? 7.286 -21.473 30.861 1.00 40.06 168 ALA A C 1
ATOM 1350 O O . ALA A 1 168 ? 7.377 -22.308 29.931 1.00 40.06 168 ALA A O 1
#

Foldseek 3Di:
DDDDDDDDFFDFPDDDPNQTKGWDFDPPCPPCPLVTTWIASARRDDPPPPLIHQLCVDDDPPADSSDPVRSRVSVNVLVVDPVSCVVRPDPDHDDRQFAQADPVPRDGNQDKDFPDWDFPPDFDQDPVGGDDDPNGDTPWTWIARNPPRDIDTCVSRGDDPPPPCPDD

Radius of gyration: 18.39 Å; chains: 1; bounding box: 38×50×54 Å

Secondary structure (DSSP, 8-state):
--------PPPEEEEETTEEEEEEE-TT-TT-GGGGEEEES-TT--TTSS-EE-GGG---TT--TT-GGGHHHHHHHHHH-HHHHHHHS-TTPPPPSB-SB-TTT--BS--EEEEEEEESSPPEEETTEEE--TT--EEEEEEEETTT--EEEGGGGBPPP-------

pLDDT: mean 76.66, std 14.9, range [37.78, 94.38]

Sequence (168 aa):
MPYEEFWTPPPVALVHHGVIVYHTYRHDIATDIINSYWYTLDPHSTEDQGNQFDIRDFDVDGLNPLREADHPAILRRLIEDPDWLAEWRPCDVDAPPYRSDCPKCQTNNPGFSVVACTFTAGPDFTVFGAHLTPDDIPVTVQVQCHHCQATFDSEELKRPETRGENGA